Protein AF-A0A537I9D0-F1 (afdb_monomer_lite)

Foldseek 3Di:
DPDDDLVRLVVVLVVLVVVLVVQVVCVVVVHDDPDPVSNVVSVVSSVVSVVVSVVVVVPPPPPPDDD

pLDDT: mean 81.95, std 14.84, range [47.56, 96.69]

Secondary structure (DSSP, 8-state):
---S-HHHHHHHHHHHHHHHHHHHHHHHTTPPPS-HHHHHHHHHHHHHHHHHHHHHHTSSTTSSS--

Sequence (67 aa):
MNQLLPEEKRKRVTELRAELAQLRTSVKSGGTVDNPARIRELRRTIARLLTALNQTSVAPLAKEEVA

Structure (mmCIF, N/CA/C/O backbone):
data_AF-A0A537I9D0-F1
#
_entry.id   AF-A0A537I9D0-F1
#
loop_
_atom_site.group_PDB
_atom_site.id
_atom_site.type_symbol
_atom_site.label_atom_id
_atom_site.label_alt_id
_atom_site.label_comp_id
_atom_site.label_asym_id
_atom_site.label_entity_id
_atom_site.label_seq_id
_atom_site.pdbx_PDB_ins_code
_atom_site.Cartn_x
_atom_site.Cartn_y
_atom_site.Cartn_z
_atom_site.occupancy
_atom_site.B_iso_or_equiv
_atom_site.auth_seq_id
_atom_site.auth_comp_id
_atom_site.auth_asym_id
_atom_site.auth_atom_id
_atom_site.pdbx_PDB_model_num
ATOM 1 N N . MET A 1 1 ? -6.145 -12.498 11.336 1.00 55.53 1 MET A N 1
ATOM 2 C CA . MET A 1 1 ? -5.309 -11.282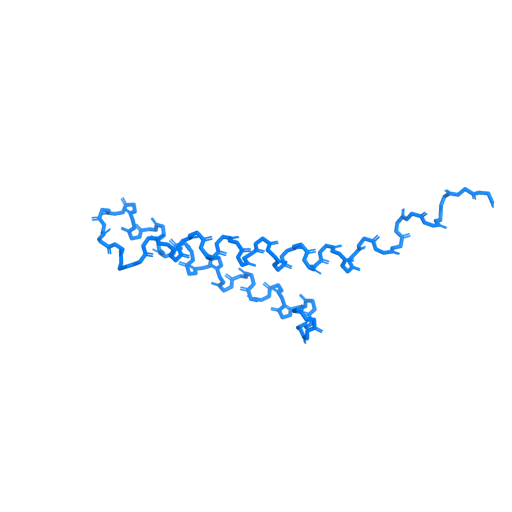 11.479 1.00 55.53 1 MET A CA 1
ATOM 3 C C . MET A 1 1 ? -5.895 -10.390 12.567 1.00 55.53 1 MET A C 1
ATOM 5 O O . MET A 1 1 ? -6.510 -9.383 12.242 1.00 55.53 1 MET A O 1
ATOM 9 N N . ASN A 1 2 ? -5.785 -10.774 13.843 1.00 51.06 2 ASN A N 1
ATOM 10 C CA . ASN A 1 2 ? -6.519 -10.075 14.908 1.00 51.06 2 ASN A CA 1
ATOM 11 C C . ASN A 1 2 ? -5.656 -9.677 16.114 1.00 51.06 2 ASN A C 1
ATOM 13 O O . ASN A 1 2 ? -6.114 -9.759 17.242 1.00 51.06 2 ASN A O 1
ATOM 17 N N . GLN A 1 3 ? -4.407 -9.269 15.870 1.00 60.06 3 GLN A N 1
ATOM 18 C CA . GLN A 1 3 ? -3.485 -8.866 16.942 1.00 60.06 3 GLN A CA 1
ATOM 19 C C . GLN A 1 3 ? -2.979 -7.419 16.854 1.00 60.06 3 GLN A C 1
ATOM 21 O O . GLN A 1 3 ? -2.390 -6.959 17.819 1.00 60.06 3 GLN A O 1
ATOM 26 N N . LEU A 1 4 ? -3.220 -6.682 15.759 1.00 72.88 4 LEU A N 1
ATOM 27 C CA . LEU A 1 4 ? -2.805 -5.272 15.686 1.00 72.88 4 LEU A CA 1
ATOM 28 C C . LEU A 1 4 ? -3.880 -4.338 16.238 1.00 72.88 4 LEU A C 1
ATOM 30 O O . LEU A 1 4 ? -5.058 -4.456 15.868 1.00 72.88 4 LEU A O 1
ATOM 34 N N . LEU A 1 5 ? -3.446 -3.357 17.028 1.00 81.88 5 LEU A N 1
ATOM 35 C CA . LEU A 1 5 ? -4.299 -2.265 17.483 1.00 81.88 5 LEU A CA 1
ATOM 36 C C . LEU A 1 5 ? -4.774 -1.421 16.281 1.00 81.88 5 LEU A C 1
ATOM 38 O O . LEU A 1 5 ? -4.108 -1.371 15.239 1.00 81.88 5 LEU A O 1
ATOM 42 N N . PRO A 1 6 ? -5.921 -0.724 16.385 1.00 82.12 6 PRO A N 1
ATOM 43 C CA . PRO A 1 6 ? -6.420 0.138 15.313 1.00 82.12 6 PRO A CA 1
ATOM 44 C C . PRO A 1 6 ? -5.401 1.188 14.843 1.00 82.12 6 PRO A C 1
ATOM 46 O O . PRO A 1 6 ? -5.302 1.464 13.648 1.00 82.12 6 PRO A O 1
ATOM 49 N N . GLU A 1 7 ? -4.612 1.747 15.757 1.00 85.50 7 GLU A N 1
ATOM 50 C CA . GLU A 1 7 ? -3.567 2.721 15.427 1.00 85.50 7 GLU A CA 1
ATOM 51 C C . GLU A 1 7 ? -2.413 2.094 14.646 1.00 85.50 7 GLU A C 1
ATOM 53 O O . GLU A 1 7 ? -1.985 2.629 13.622 1.00 85.50 7 GLU A O 1
ATOM 58 N N . GLU A 1 8 ? -1.967 0.908 15.054 1.00 87.19 8 GLU A N 1
ATOM 59 C CA . GLU A 1 8 ? -0.914 0.175 14.352 1.00 87.19 8 GLU A CA 1
ATOM 60 C C . GLU A 1 8 ? -1.363 -0.233 12.947 1.00 87.19 8 GLU A C 1
ATOM 62 O O . GLU A 1 8 ? -0.599 -0.112 11.990 1.00 87.19 8 GLU A O 1
ATOM 67 N N . LYS A 1 9 ? -2.630 -0.641 12.783 1.00 86.88 9 LYS A N 1
ATOM 68 C CA . LYS A 1 9 ? -3.220 -0.902 11.460 1.00 86.88 9 LYS A CA 1
ATOM 69 C C . LYS A 1 9 ? -3.176 0.352 10.580 1.00 86.88 9 LYS A C 1
ATOM 71 O O . LYS A 1 9 ? -2.824 0.247 9.406 1.00 86.88 9 LYS A O 1
ATOM 76 N N . ARG A 1 10 ? -3.499 1.534 11.123 1.00 89.69 10 ARG A N 1
ATOM 77 C CA . ARG A 1 10 ? -3.427 2.814 10.388 1.00 89.69 10 ARG A CA 1
ATOM 78 C C . ARG A 1 10 ? -1.990 3.164 10.009 1.00 89.69 10 ARG A C 1
ATOM 80 O O . ARG A 1 10 ? -1.741 3.480 8.847 1.00 89.69 10 ARG A O 1
ATOM 87 N N . LYS A 1 11 ? -1.043 3.035 10.943 1.00 93.62 11 LYS A N 1
ATOM 88 C CA . LYS A 1 11 ? 0.388 3.247 10.685 1.00 93.62 11 LYS A CA 1
ATOM 89 C C . LYS A 1 11 ? 0.889 2.317 9.579 1.00 93.62 11 LYS A C 1
ATOM 91 O O . LYS A 1 11 ? 1.501 2.773 8.615 1.00 93.62 11 LYS A O 1
ATOM 96 N N . ARG A 1 12 ? 0.515 1.036 9.642 1.00 92.75 12 ARG A N 1
ATOM 97 C CA . ARG A 1 12 ? 0.878 0.043 8.630 1.00 92.75 12 ARG A CA 1
ATOM 98 C C . ARG A 1 12 ? 0.284 0.353 7.259 1.00 92.75 12 ARG A C 1
ATOM 100 O O . ARG A 1 12 ? 0.952 0.164 6.248 1.00 92.75 12 ARG A O 1
ATOM 107 N N . VAL A 1 13 ? -0.950 0.856 7.198 1.00 94.44 13 VAL A N 1
ATOM 108 C CA . VAL A 1 13 ? -1.552 1.323 5.938 1.00 94.44 13 VAL A CA 1
ATOM 109 C C . VAL A 1 13 ? -0.742 2.471 5.332 1.00 94.44 13 VAL A C 1
ATOM 111 O O . VAL A 1 13 ? -0.531 2.472 4.120 1.00 94.44 13 VAL A O 1
ATOM 114 N N . THR A 1 14 ? -0.273 3.423 6.140 1.00 95.88 14 THR A N 1
ATOM 115 C CA . THR A 1 14 ? 0.559 4.541 5.666 1.00 95.88 14 THR A CA 1
ATOM 116 C C . THR A 1 14 ? 1.886 4.050 5.090 1.00 95.88 14 THR A C 1
ATOM 118 O O . THR A 1 14 ? 2.239 4.431 3.975 1.00 95.88 14 THR A O 1
ATOM 121 N N . GLU A 1 15 ? 2.574 3.144 5.788 1.00 96.19 15 GLU A N 1
ATOM 122 C CA . GLU A 1 15 ? 3.822 2.527 5.315 1.00 96.19 15 GLU A CA 1
ATOM 123 C C . GLU A 1 15 ? 3.624 1.796 3.976 1.00 96.19 15 GLU A C 1
ATOM 125 O O . GLU A 1 15 ? 4.338 2.049 3.006 1.00 96.19 15 GLU A O 1
ATOM 130 N N . LEU A 1 16 ? 2.591 0.951 3.878 1.00 95.81 16 LEU A N 1
ATOM 131 C CA . LEU A 1 16 ? 2.291 0.195 2.656 1.00 95.81 16 LEU A CA 1
ATOM 132 C C . LEU A 1 16 ? 1.895 1.103 1.483 1.00 95.81 16 LEU A C 1
ATOM 134 O O . LEU A 1 16 ? 2.153 0.773 0.324 1.00 95.81 16 LEU A O 1
ATOM 138 N N . ARG A 1 17 ? 1.255 2.249 1.755 1.00 96.00 17 ARG A N 1
ATOM 139 C CA . ARG A 1 17 ? 0.945 3.257 0.730 1.00 96.00 17 ARG A CA 1
A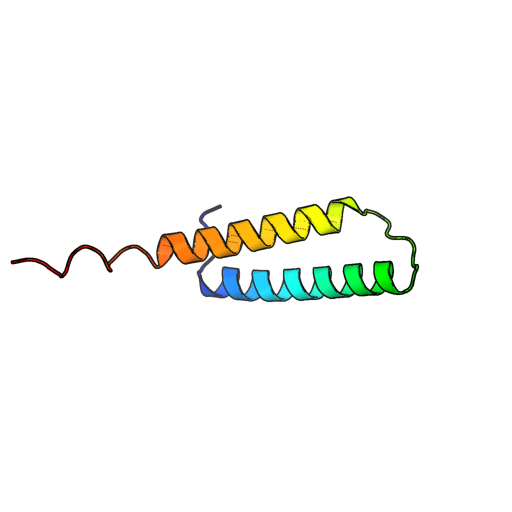TOM 140 C C . ARG A 1 17 ? 2.205 3.949 0.214 1.00 96.00 17 ARG A C 1
ATOM 142 O O . ARG A 1 17 ? 2.274 4.195 -0.988 1.00 96.00 17 ARG A O 1
ATOM 149 N N . ALA A 1 18 ? 3.178 4.231 1.081 1.00 96.69 18 ALA A N 1
ATOM 150 C CA . ALA A 1 18 ? 4.458 4.809 0.677 1.00 96.69 18 ALA A CA 1
ATOM 151 C C . ALA A 1 18 ? 5.247 3.842 -0.223 1.00 96.69 18 ALA A C 1
ATOM 153 O O . ALA A 1 18 ? 5.688 4.233 -1.302 1.00 96.69 18 ALA A O 1
ATOM 154 N N . GLU A 1 19 ? 5.321 2.562 0.154 1.00 94.06 19 GLU A N 1
ATOM 155 C CA . GLU A 1 19 ? 5.947 1.514 -0.667 1.00 94.06 19 GLU A CA 1
ATOM 156 C C . GLU A 1 19 ? 5.250 1.376 -2.033 1.00 94.06 19 GLU A C 1
ATOM 158 O O . GLU A 1 19 ? 5.890 1.364 -3.087 1.00 94.06 19 GLU A O 1
ATOM 163 N N . LEU A 1 20 ? 3.912 1.351 -2.038 1.00 94.06 20 LEU A N 1
ATOM 164 C CA . LEU A 1 20 ? 3.132 1.302 -3.272 1.00 94.06 20 LEU A CA 1
ATOM 165 C C . LEU A 1 20 ? 3.385 2.528 -4.164 1.00 94.06 20 LEU A C 1
ATOM 167 O O . LEU A 1 20 ? 3.412 2.393 -5.387 1.00 94.06 20 LEU A O 1
ATOM 171 N N . ALA A 1 21 ? 3.556 3.717 -3.581 1.00 93.81 21 ALA A N 1
ATOM 172 C CA . ALA A 1 21 ? 3.855 4.933 -4.331 1.00 93.81 21 ALA A CA 1
ATOM 173 C C . ALA A 1 21 ? 5.230 4.848 -5.004 1.00 93.81 21 ALA A C 1
ATOM 175 O O . ALA A 1 21 ? 5.326 5.126 -6.197 1.00 93.81 21 ALA A O 1
ATOM 176 N N . GLN A 1 22 ? 6.259 4.390 -4.286 1.00 91.75 22 GLN A N 1
ATOM 177 C CA . GLN A 1 22 ? 7.599 4.206 -4.850 1.00 91.75 22 GLN A CA 1
ATOM 178 C C . GLN A 1 22 ? 7.596 3.220 -6.022 1.00 91.75 22 GLN A C 1
ATOM 180 O O . GLN A 1 22 ? 8.107 3.538 -7.097 1.00 91.75 22 GLN A O 1
ATOM 185 N N . LEU A 1 23 ? 6.938 2.067 -5.857 1.00 90.81 23 LEU A N 1
ATOM 186 C CA . LEU A 1 23 ? 6.805 1.078 -6.929 1.00 90.81 23 LEU A CA 1
ATOM 187 C C . LEU A 1 23 ? 6.075 1.654 -8.145 1.00 90.81 23 LEU A C 1
ATOM 189 O O . LEU A 1 23 ? 6.511 1.461 -9.274 1.00 90.81 23 LEU A O 1
ATOM 193 N N . ARG A 1 24 ? 4.988 2.409 -7.941 1.00 90.19 24 ARG A N 1
ATOM 194 C CA . ARG A 1 24 ? 4.261 3.051 -9.048 1.00 90.19 24 ARG A CA 1
ATOM 195 C C . ARG A 1 24 ? 5.097 4.109 -9.761 1.00 90.19 24 ARG A C 1
ATOM 197 O O . ARG A 1 24 ? 4.981 4.218 -10.978 1.00 90.19 24 ARG A O 1
ATOM 204 N N . THR A 1 25 ? 5.916 4.870 -9.037 1.00 91.56 25 THR A N 1
ATOM 205 C CA . THR A 1 25 ? 6.841 5.840 -9.636 1.00 91.56 25 THR A CA 1
ATOM 206 C C . THR A 1 25 ? 7.868 5.133 -10.509 1.00 91.56 25 THR A C 1
ATOM 208 O O . THR A 1 25 ? 8.020 5.525 -11.660 1.00 91.56 25 THR A O 1
ATOM 211 N N . SER A 1 26 ? 8.482 4.056 -10.009 1.00 88.44 26 SER A N 1
ATOM 212 C CA . SER A 1 26 ? 9.445 3.247 -10.768 1.00 88.44 26 SER A CA 1
ATOM 213 C C . SER A 1 26 ? 8.836 2.676 -12.057 1.00 88.44 26 SER A C 1
ATOM 215 O O . SER A 1 26 ? 9.411 2.843 -13.132 1.00 88.44 26 SER A O 1
ATOM 217 N N . VAL A 1 27 ? 7.620 2.114 -11.988 1.00 88.31 27 VAL A N 1
ATOM 218 C CA . VAL A 1 27 ? 6.879 1.659 -13.184 1.00 88.31 27 VAL A CA 1
ATOM 219 C C . VAL A 1 27 ? 6.681 2.813 -14.167 1.00 88.31 27 VAL A C 1
ATOM 221 O O . VAL A 1 27 ? 6.884 2.668 -15.369 1.00 88.31 27 VAL A O 1
ATOM 224 N N . LYS A 1 28 ? 6.239 3.971 -13.662 1.00 87.62 28 LYS A N 1
ATOM 225 C CA . LYS A 1 28 ? 5.851 5.116 -14.489 1.00 87.62 28 LYS A CA 1
ATOM 226 C C . LYS A 1 28 ? 7.048 5.785 -15.162 1.00 87.62 28 LYS A C 1
ATOM 228 O O . LYS A 1 28 ? 6.889 6.304 -16.261 1.00 87.62 28 LYS A O 1
ATOM 233 N N . SER A 1 29 ? 8.228 5.748 -14.545 1.00 91.12 29 SER A N 1
ATOM 234 C CA . SER A 1 29 ? 9.482 6.193 -15.162 1.00 91.12 29 SER A CA 1
ATOM 235 C C . SER A 1 29 ? 10.038 5.202 -16.193 1.00 91.12 29 SER A C 1
ATOM 237 O O . SER A 1 29 ? 11.130 5.425 -16.702 1.00 91.12 29 SER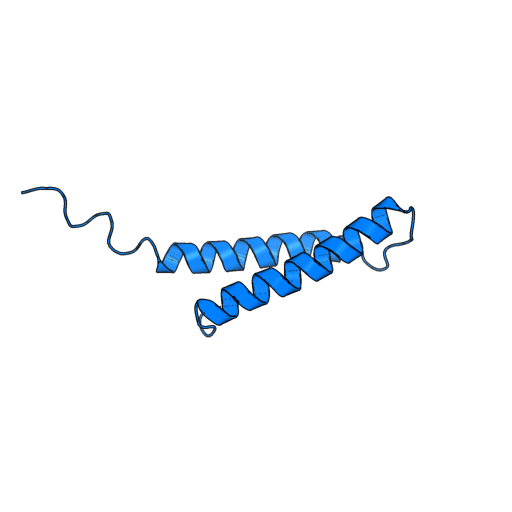 A O 1
ATOM 239 N N . GLY A 1 30 ? 9.323 4.109 -16.495 1.00 83.38 30 GLY A N 1
ATOM 240 C CA . GLY A 1 30 ? 9.788 3.062 -17.407 1.00 83.38 30 GLY A CA 1
ATOM 241 C C . GLY A 1 30 ? 10.849 2.147 -16.792 1.00 83.38 30 GLY A C 1
ATOM 242 O O . GLY A 1 30 ? 11.553 1.454 -17.519 1.00 83.38 30 GLY A O 1
ATOM 243 N N . GLY A 1 31 ? 10.984 2.154 -15.462 1.00 80.94 31 GLY A N 1
ATOM 244 C CA . GLY A 1 31 ? 11.894 1.269 -14.749 1.00 80.94 31 GLY A CA 1
ATOM 245 C C . GLY A 1 31 ? 11.389 -0.172 -14.748 1.00 80.94 31 GLY A C 1
ATOM 246 O O . GLY A 1 31 ? 10.183 -0.435 -14.730 1.00 80.94 31 GLY A O 1
ATOM 247 N N . THR A 1 32 ? 12.318 -1.122 -14.739 1.00 76.81 32 THR A N 1
ATOM 248 C CA . THR A 1 32 ? 12.004 -2.529 -14.498 1.00 76.81 32 THR A CA 1
ATOM 249 C C . THR A 1 32 ? 11.580 -2.711 -13.049 1.00 76.81 32 THR A C 1
ATOM 251 O O . THR A 1 32 ? 12.298 -2.336 -12.125 1.00 76.81 32 THR A O 1
ATOM 254 N N . VAL A 1 33 ? 10.403 -3.296 -12.851 1.00 74.81 33 VAL A N 1
ATOM 255 C CA . VAL A 1 33 ? 9.931 -3.695 -11.526 1.00 74.81 33 VAL A CA 1
ATOM 256 C C . VAL A 1 33 ? 10.301 -5.150 -11.324 1.00 74.81 33 VAL A C 1
ATOM 258 O O . VAL A 1 33 ? 9.801 -6.000 -12.059 1.00 74.81 33 VAL A O 1
ATOM 261 N N . ASP A 1 34 ? 11.109 -5.441 -10.307 1.00 76.50 34 ASP A N 1
ATOM 262 C CA . ASP A 1 34 ? 11.562 -6.809 -10.014 1.00 76.50 34 ASP A CA 1
ATOM 263 C C . ASP A 1 34 ? 10.398 -7.781 -9.806 1.00 76.50 34 ASP A C 1
ATOM 265 O O . ASP A 1 34 ? 10.458 -8.948 -10.185 1.00 76.50 34 ASP A O 1
ATOM 269 N N . ASN A 1 35 ? 9.306 -7.294 -9.212 1.00 82.94 35 ASN A N 1
ATOM 270 C CA . A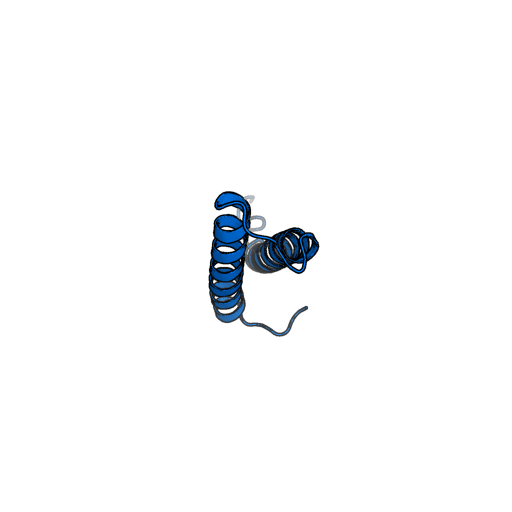SN A 1 35 ? 8.106 -8.087 -9.015 1.00 82.94 35 ASN A CA 1
ATOM 271 C C . ASN A 1 35 ? 6.825 -7.268 -9.258 1.00 82.94 35 ASN A C 1
ATOM 273 O O . ASN A 1 35 ? 6.311 -6.628 -8.332 1.00 82.94 35 ASN A O 1
ATOM 277 N N . PRO A 1 36 ? 6.230 -7.317 -10.464 1.00 81.81 36 PRO A N 1
ATOM 278 C CA . PRO A 1 36 ? 4.968 -6.631 -10.742 1.00 81.81 36 PRO A CA 1
ATOM 279 C C . PRO A 1 36 ? 3.800 -7.153 -9.884 1.00 81.81 36 PRO A C 1
ATOM 281 O O . PRO A 1 36 ? 2.848 -6.411 -9.618 1.00 81.81 36 PRO A O 1
ATOM 284 N N . ALA A 1 37 ? 3.868 -8.393 -9.377 1.00 90.19 37 ALA A N 1
ATOM 285 C CA . ALA A 1 37 ? 2.848 -8.936 -8.480 1.00 90.19 37 ALA A CA 1
ATOM 286 C C . ALA A 1 37 ? 2.836 -8.230 -7.113 1.00 90.19 37 ALA A C 1
ATOM 288 O O . ALA A 1 37 ? 1.768 -8.118 -6.500 1.00 90.19 37 ALA A O 1
ATOM 289 N N . ARG A 1 38 ? 3.966 -7.649 -6.679 1.00 90.25 38 ARG A N 1
ATOM 290 C CA . ARG A 1 38 ? 4.079 -6.913 -5.408 1.00 90.25 38 ARG A CA 1
ATOM 291 C C . ARG A 1 38 ? 3.090 -5.753 -5.323 1.00 90.25 38 ARG A C 1
ATOM 293 O O . ARG A 1 38 ? 2.464 -5.544 -4.287 1.00 90.25 38 ARG A O 1
ATOM 300 N N . ILE A 1 39 ? 2.862 -5.043 -6.429 1.00 91.81 39 ILE A N 1
ATOM 301 C CA . ILE A 1 39 ? 1.874 -3.953 -6.508 1.00 91.81 39 ILE A CA 1
ATOM 302 C C . ILE A 1 39 ? 0.463 -4.474 -6.196 1.00 91.81 39 ILE A C 1
ATOM 304 O O . ILE A 1 39 ? -0.299 -3.851 -5.450 1.00 91.81 39 ILE A O 1
ATOM 308 N N . ARG A 1 40 ? 0.101 -5.636 -6.751 1.00 93.56 40 ARG A N 1
ATOM 309 C CA . ARG A 1 40 ? -1.201 -6.277 -6.517 1.00 93.56 40 ARG A CA 1
ATOM 310 C C . ARG A 1 40 ? -1.336 -6.753 -5.071 1.00 93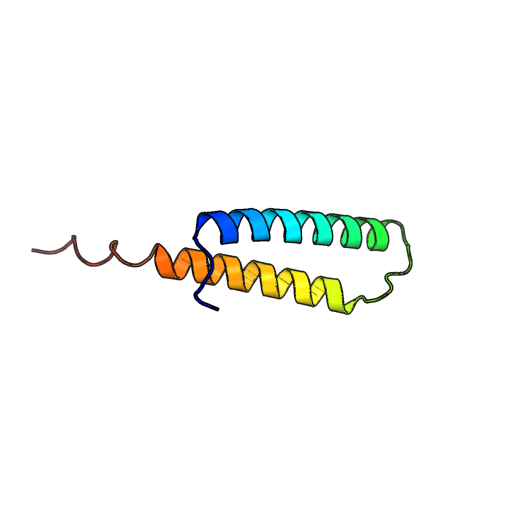.56 40 ARG A C 1
ATOM 312 O O . ARG A 1 40 ? -2.409 -6.599 -4.484 1.00 93.56 40 ARG A O 1
ATOM 319 N N . GLU A 1 41 ? -0.275 -7.314 -4.504 1.00 94.69 41 GLU A N 1
ATOM 320 C CA . GLU A 1 41 ? -0.228 -7.761 -3.110 1.00 94.69 41 GLU A CA 1
ATOM 321 C C . GLU A 1 41 ? -0.392 -6.596 -2.135 1.00 94.69 41 GLU A C 1
ATOM 323 O O . GLU A 1 41 ? -1.285 -6.641 -1.290 1.00 94.69 41 GLU A O 1
ATOM 328 N N . LEU A 1 42 ? 0.375 -5.515 -2.306 1.00 94.62 42 LEU A N 1
ATOM 329 C CA . LEU A 1 42 ? 0.281 -4.311 -1.476 1.00 94.62 42 LEU A CA 1
ATOM 330 C C . LEU A 1 42 ? -1.136 -3.732 -1.482 1.00 94.62 42 LEU A C 1
ATOM 332 O O . LEU A 1 42 ? -1.701 -3.464 -0.421 1.00 94.62 42 LEU A O 1
ATOM 336 N N . ARG A 1 43 ? -1.763 -3.619 -2.662 1.00 94.81 43 ARG A N 1
ATOM 337 C CA . ARG A 1 43 ? -3.160 -3.164 -2.781 1.00 94.81 43 ARG A CA 1
ATOM 338 C C . ARG A 1 43 ? -4.127 -4.044 -1.989 1.00 94.81 43 ARG A C 1
ATOM 340 O O . ARG A 1 43 ? -4.998 -3.519 -1.296 1.00 94.81 43 ARG A O 1
ATOM 347 N N . ARG A 1 44 ? -3.984 -5.371 -2.079 1.00 96.00 44 ARG A N 1
ATOM 348 C CA . ARG A 1 44 ? -4.831 -6.323 -1.341 1.00 96.00 44 ARG A CA 1
ATOM 349 C C . ARG A 1 44 ? -4.606 -6.238 0.163 1.00 96.00 44 ARG A C 1
ATOM 351 O O . ARG A 1 44 ? -5.577 -6.267 0.913 1.00 96.00 44 ARG A O 1
ATOM 358 N N . THR A 1 45 ? -3.361 -6.110 0.605 1.00 95.31 45 THR A N 1
ATOM 359 C CA . THR A 1 45 ? -3.022 -5.985 2.026 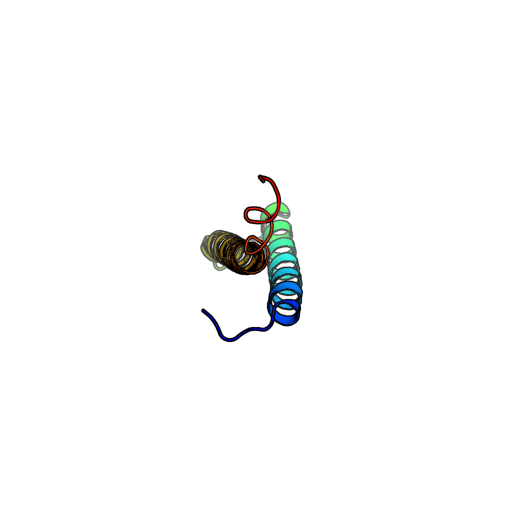1.00 95.31 45 THR A CA 1
ATOM 360 C C . THR A 1 45 ? -3.594 -4.699 2.618 1.00 95.31 45 THR A C 1
ATOM 362 O O . THR A 1 45 ? -4.245 -4.755 3.659 1.00 95.31 45 THR A O 1
ATOM 365 N N . ILE A 1 46 ? -3.460 -3.563 1.921 1.00 94.81 46 ILE A N 1
ATOM 366 C CA . ILE A 1 46 ? -4.073 -2.288 2.329 1.00 94.81 46 ILE A CA 1
ATOM 367 C C . ILE A 1 46 ? -5.597 -2.434 2.440 1.00 94.81 46 ILE A C 1
ATOM 369 O O . ILE A 1 46 ? -6.174 -2.055 3.457 1.00 94.81 46 ILE A O 1
ATOM 373 N N . ALA A 1 47 ? -6.252 -3.019 1.431 1.00 94.94 47 ALA A N 1
ATOM 374 C CA . ALA A 1 47 ? -7.701 -3.216 1.445 1.00 94.94 47 ALA A CA 1
ATOM 375 C C . ALA A 1 47 ? -8.160 -4.099 2.618 1.00 94.94 47 ALA A C 1
ATOM 377 O O . ALA A 1 47 ? -9.142 -3.775 3.285 1.00 94.94 47 ALA A O 1
ATOM 378 N N . ARG A 1 48 ? -7.428 -5.179 2.922 1.00 92.75 48 ARG A N 1
ATOM 379 C CA . ARG A 1 48 ? -7.714 -6.053 4.072 1.00 92.75 48 ARG A CA 1
ATOM 380 C C . ARG A 1 48 ? -7.560 -5.322 5.405 1.00 92.75 48 ARG A C 1
ATOM 382 O O . ARG A 1 48 ? -8.425 -5.470 6.261 1.00 92.75 48 ARG A O 1
ATOM 389 N N . LEU A 1 49 ? -6.509 -4.517 5.572 1.00 90.50 49 LEU A N 1
ATOM 390 C CA . LEU A 1 49 ? -6.297 -3.722 6.789 1.00 90.50 49 LEU A CA 1
ATOM 391 C C . LEU A 1 49 ? -7.406 -2.685 6.993 1.00 90.50 49 LEU A C 1
ATOM 393 O O . LEU A 1 49 ? -7.927 -2.564 8.098 1.00 90.50 49 LEU A O 1
ATOM 397 N N . LEU A 1 50 ? -7.804 -1.984 5.928 1.00 90.38 50 LEU A N 1
ATOM 398 C CA . LEU A 1 50 ? -8.916 -1.031 5.971 1.00 90.38 50 LEU A CA 1
ATOM 399 C C . LEU A 1 50 ? -10.251 -1.723 6.266 1.00 90.38 50 LEU A C 1
ATOM 401 O O . LEU A 1 50 ? -11.031 -1.231 7.074 1.00 90.38 50 LEU A O 1
ATOM 405 N N . THR A 1 51 ? -10.490 -2.898 5.680 1.00 91.81 51 THR A N 1
ATOM 406 C CA . THR A 1 51 ? -11.690 -3.700 5.969 1.00 91.81 51 THR A CA 1
ATOM 407 C C . THR A 1 51 ? -11.718 -4.120 7.438 1.00 91.81 51 THR A C 1
ATOM 409 O O . THR A 1 51 ? -12.734 -3.947 8.101 1.00 91.81 51 THR A O 1
ATOM 412 N N . ALA A 1 52 ? -10.592 -4.595 7.977 1.00 87.25 52 ALA A N 1
ATOM 413 C CA . ALA A 1 52 ? -10.480 -4.981 9.381 1.00 87.25 52 ALA A CA 1
ATOM 414 C C . ALA A 1 52 ? -10.611 -3.793 10.350 1.00 87.25 52 ALA A C 1
ATOM 416 O O . ALA A 1 52 ? -11.008 -3.990 11.493 1.00 87.25 52 ALA A O 1
ATOM 417 N N . LEU A 1 53 ? -10.256 -2.574 9.927 1.00 86.00 53 LEU A N 1
ATOM 418 C CA . LEU A 1 53 ? -10.523 -1.348 10.686 1.00 86.00 53 LEU A CA 1
ATOM 419 C C . LEU A 1 53 ? -12.018 -1.013 10.693 1.00 86.00 53 LEU A C 1
ATOM 421 O O . LEU A 1 53 ? -12.575 -0.746 11.755 1.00 86.00 53 LEU A O 1
ATOM 425 N N . ASN A 1 54 ? -12.670 -1.086 9.531 1.00 86.19 54 ASN A N 1
ATOM 426 C CA . ASN A 1 54 ? -14.095 -0.788 9.399 1.00 86.19 54 ASN A CA 1
ATOM 427 C C . ASN A 1 54 ? -14.974 -1.816 10.126 1.00 86.19 54 ASN A C 1
ATOM 429 O O . ASN A 1 54 ? -15.965 -1.455 10.746 1.00 86.19 54 ASN A O 1
ATOM 433 N N . GLN A 1 55 ? -14.603 -3.097 10.115 1.00 81.50 55 GLN A N 1
ATOM 434 C CA . GLN A 1 55 ? -15.330 -4.135 10.856 1.00 81.50 55 GLN A CA 1
ATOM 435 C C . GLN A 1 55 ? -15.350 -3.878 12.369 1.00 81.50 55 GLN A C 1
ATOM 437 O O . GLN A 1 55 ? -16.334 -4.203 13.024 1.00 81.50 55 GLN A O 1
ATOM 442 N N . THR A 1 56 ? -14.300 -3.268 12.926 1.00 68.88 56 THR A N 1
ATOM 443 C CA . THR A 1 56 ? -14.270 -2.856 14.337 1.00 68.88 56 THR A CA 1
ATOM 444 C C . THR A 1 56 ? -15.122 -1.609 14.596 1.00 68.88 56 THR A C 1
ATOM 446 O O . THR A 1 56 ? -15.693 -1.486 15.674 1.00 68.88 56 THR A O 1
ATOM 449 N N . SER A 1 57 ? -15.241 -0.686 13.634 1.00 61.22 57 SER A N 1
ATOM 450 C CA . SER A 1 57 ? -15.995 0.563 13.824 1.00 61.22 57 SER A CA 1
ATOM 451 C C . SER A 1 57 ? -17.506 0.436 13.599 1.00 61.22 57 SER A C 1
ATOM 453 O O . SER A 1 57 ? -18.259 1.237 14.137 1.00 61.22 57 SER A O 1
ATOM 455 N N . VAL A 1 58 ? -17.974 -0.544 12.818 1.00 57.41 58 VAL A N 1
ATOM 456 C CA . VAL A 1 58 ? -19.397 -0.681 12.421 1.00 57.41 58 VAL A CA 1
ATOM 457 C C . VAL A 1 58 ? -20.266 -1.351 13.514 1.00 57.41 58 VAL A C 1
ATOM 459 O O . VAL A 1 58 ? -21.410 -1.719 13.276 1.00 57.41 58 VAL A O 1
ATOM 462 N N . ALA A 1 59 ? -19.767 -1.484 14.747 1.00 54.50 59 ALA A N 1
ATOM 463 C CA . ALA A 1 59 ? -20.435 -2.241 15.808 1.00 54.50 59 ALA A CA 1
ATOM 464 C C . ALA A 1 59 ? -21.465 -1.511 16.715 1.00 54.50 59 ALA A C 1
ATOM 466 O O . ALA A 1 59 ? -22.121 -2.241 17.455 1.00 54.50 59 ALA A O 1
ATOM 467 N N . PRO A 1 60 ? -21.710 -0.176 16.692 1.00 52.16 60 PRO A N 1
ATOM 468 C CA . PRO A 1 60 ? -22.850 0.365 17.455 1.00 52.16 60 PRO A CA 1
ATOM 469 C C . PRO A 1 60 ? -23.914 1.153 16.673 1.00 52.16 60 PRO A C 1
ATOM 471 O O . PRO A 1 60 ? -24.983 1.387 17.221 1.00 52.16 60 PRO A O 1
ATOM 474 N N . LEU A 1 61 ? -23.722 1.513 15.400 1.00 55.31 61 LEU A N 1
ATOM 475 C CA . LEU A 1 61 ? -24.640 2.446 14.710 1.00 55.31 61 LEU A CA 1
ATOM 476 C C . LEU A 1 61 ? -26.010 1.859 14.297 1.00 55.31 61 LEU A C 1
ATOM 478 O O . LEU A 1 61 ? -26.758 2.517 13.588 1.00 55.31 61 LEU A O 1
ATOM 482 N N . ALA A 1 62 ? -26.345 0.634 14.711 1.00 56.75 62 ALA A N 1
ATOM 483 C CA . ALA A 1 62 ? -27.595 -0.036 14.336 1.00 56.75 62 ALA A CA 1
ATOM 484 C C . ALA A 1 62 ? -28.473 -0.453 15.532 1.00 56.75 62 ALA A C 1
ATOM 486 O O . ALA A 1 62 ? -29.398 -1.238 15.344 1.00 56.75 62 ALA A O 1
ATOM 487 N N . LYS A 1 63 ? -28.185 0.003 16.763 1.00 56.72 63 LYS A N 1
ATOM 488 C CA . LYS A 1 63 ? -28.960 -0.394 17.960 1.00 56.72 63 LYS A CA 1
ATOM 489 C C . LYS A 1 63 ? -29.611 0.745 18.748 1.00 56.72 63 LYS A C 1
ATOM 491 O O . LYS A 1 63 ? -30.195 0.470 19.786 1.00 56.72 63 LYS A O 1
ATOM 496 N N . GLU A 1 64 ? -29.563 1.981 18.264 1.00 58.28 64 GLU A N 1
ATOM 497 C CA . GLU A 1 64 ? -30.092 3.138 19.005 1.00 58.28 64 GLU A CA 1
ATOM 498 C C . GLU A 1 64 ? -31.013 4.025 18.159 1.00 58.28 64 GLU A C 1
ATOM 500 O O . GLU A 1 64 ? -31.098 5.224 18.361 1.00 58.28 64 GLU A O 1
ATOM 505 N N . GLU A 1 65 ? -31.738 3.438 17.211 1.00 54.59 65 GLU A N 1
ATOM 506 C CA . GLU A 1 65 ? -32.942 4.059 16.658 1.00 54.59 65 GLU A CA 1
ATOM 507 C C . GLU A 1 65 ? -33.981 2.956 16.472 1.00 54.59 65 GLU A C 1
ATOM 509 O O . GLU A 1 65 ? -33.925 2.208 15.500 1.00 54.59 65 GLU A O 1
ATOM 514 N N . VAL A 1 66 ? -34.853 2.789 17.470 1.00 56.91 66 VAL A N 1
ATOM 515 C CA . VAL A 1 66 ? -36.305 2.538 17.370 1.00 56.91 66 VAL A CA 1
ATOM 516 C C . VAL A 1 66 ? -36.801 2.006 18.725 1.00 56.91 66 VAL A C 1
ATOM 518 O O . VAL A 1 66 ? -36.527 0.862 19.077 1.00 56.91 66 VAL A O 1
ATOM 521 N N . ALA A 1 67 ? -37.592 2.873 19.373 1.00 47.56 67 ALA A N 1
ATOM 522 C CA . ALA A 1 67 ? -38.644 2.638 20.374 1.00 47.56 67 ALA A CA 1
ATOM 523 C C . ALA A 1 67 ? -38.250 2.163 21.783 1.00 47.56 67 ALA A C 1
ATOM 525 O O . ALA A 1 67 ? -37.912 0.974 21.969 1.00 47.56 67 ALA A O 1
#

Radius of gyration: 16.81 Å; chains: 1; bounding box: 51×18×38 Å